Protein AF-A0A2N0QGN1-F1 (afdb_monomer)

Mean predicted aligned error: 16.41 Å

Structure (mmCIF, N/CA/C/O backbone):
data_AF-A0A2N0QGN1-F1
#
_entry.id   AF-A0A2N0QGN1-F1
#
loop_
_atom_site.group_PDB
_atom_site.id
_atom_site.type_symbol
_atom_site.label_atom_id
_atom_site.label_alt_id
_atom_site.label_comp_id
_atom_site.label_asym_id
_atom_site.label_entity_id
_atom_site.label_seq_id
_atom_site.pdbx_PDB_ins_code
_atom_site.Cartn_x
_atom_site.Cartn_y
_atom_site.Cartn_z
_atom_site.occupancy
_atom_site.B_iso_or_equiv
_atom_site.auth_seq_id
_atom_site.auth_comp_id
_atom_site.auth_asym_id
_atom_site.auth_atom_id
_atom_site.pdbx_PDB_model_num
ATOM 1 N N . LEU A 1 1 ? 32.535 2.584 45.023 1.00 58.00 1 LEU A N 1
ATOM 2 C CA . LEU A 1 1 ? 32.159 1.858 43.786 1.00 58.00 1 LEU A CA 1
ATOM 3 C C . LEU A 1 1 ? 31.141 2.594 42.897 1.00 58.00 1 LEU A C 1
ATOM 5 O O . LEU A 1 1 ? 31.082 2.268 41.726 1.00 58.00 1 LEU A O 1
ATOM 9 N N . ILE A 1 2 ? 30.410 3.610 43.384 1.00 57.34 2 ILE A N 1
ATOM 10 C CA . ILE A 1 2 ? 29.406 4.357 42.585 1.00 57.34 2 ILE A CA 1
ATOM 11 C C . ILE A 1 2 ? 30.015 5.450 41.676 1.00 57.34 2 ILE A C 1
ATOM 13 O O . ILE A 1 2 ? 29.418 5.836 40.677 1.00 57.34 2 ILE A O 1
ATOM 17 N N . VAL A 1 3 ? 31.231 5.929 41.960 1.00 56.31 3 VAL A N 1
ATOM 18 C CA . VAL A 1 3 ? 31.846 7.025 41.178 1.00 56.31 3 VAL A CA 1
ATOM 19 C C . VAL A 1 3 ? 32.400 6.547 39.823 1.00 56.31 3 VAL A C 1
ATOM 21 O O . VAL A 1 3 ? 32.428 7.310 38.866 1.00 56.31 3 VAL A O 1
ATOM 24 N N . ILE A 1 4 ? 32.770 5.266 39.699 1.00 56.84 4 ILE A N 1
ATOM 25 C CA . ILE A 1 4 ? 33.339 4.699 38.458 1.00 56.84 4 ILE A CA 1
ATOM 26 C C . ILE A 1 4 ? 32.248 4.461 37.395 1.00 56.84 4 ILE A C 1
ATOM 28 O O . ILE A 1 4 ? 32.510 4.580 36.203 1.00 56.84 4 ILE A O 1
ATOM 32 N N . THR A 1 5 ? 31.003 4.196 37.804 1.00 57.84 5 THR A N 1
ATOM 33 C CA . THR A 1 5 ? 29.879 3.946 36.886 1.00 57.84 5 THR A CA 1
ATOM 34 C C . THR A 1 5 ? 29.371 5.200 36.172 1.00 57.84 5 THR A C 1
ATOM 36 O O . THR A 1 5 ? 28.886 5.089 35.053 1.00 57.84 5 THR A O 1
ATOM 39 N N . VAL A 1 6 ? 29.515 6.396 36.759 1.00 57.56 6 VAL A N 1
ATOM 40 C CA . VAL A 1 6 ? 29.063 7.648 36.116 1.00 57.56 6 VAL A CA 1
ATOM 41 C C . VAL A 1 6 ? 30.001 8.065 34.976 1.00 57.56 6 VAL A C 1
ATOM 43 O O . VAL A 1 6 ? 29.534 8.558 33.954 1.00 57.56 6 VAL A O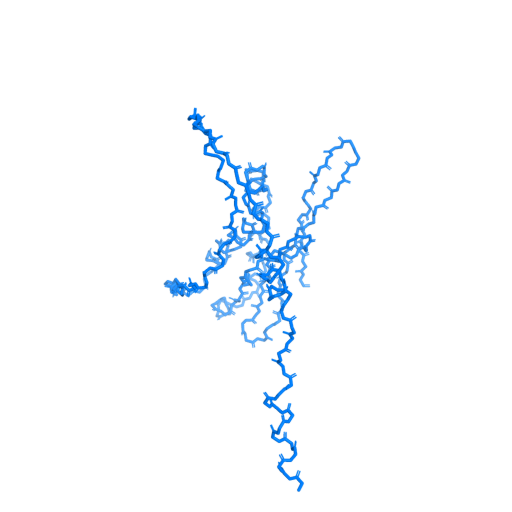 1
ATOM 46 N N . ALA A 1 7 ? 31.307 7.800 35.097 1.00 55.28 7 ALA A N 1
ATOM 47 C CA . ALA A 1 7 ? 32.297 8.185 34.086 1.00 55.28 7 ALA A CA 1
ATOM 48 C C . ALA A 1 7 ? 32.142 7.429 32.751 1.00 55.28 7 ALA A C 1
ATOM 50 O O . ALA A 1 7 ? 32.411 7.992 31.693 1.00 55.28 7 ALA A O 1
ATOM 51 N N . LEU A 1 8 ? 31.671 6.177 32.775 1.00 55.50 8 LEU A N 1
ATOM 52 C CA . LEU A 1 8 ? 31.448 5.393 31.551 1.00 55.50 8 LEU A CA 1
ATOM 53 C C . LEU A 1 8 ? 30.174 5.804 30.797 1.00 55.50 8 LEU A C 1
ATOM 55 O O . LEU A 1 8 ? 30.088 5.588 29.593 1.00 55.50 8 LEU A O 1
ATOM 59 N N . VAL A 1 9 ? 29.209 6.433 31.476 1.00 55.19 9 VAL A N 1
ATOM 60 C CA . VAL A 1 9 ? 27.960 6.903 30.851 1.00 55.19 9 VAL A CA 1
ATOM 61 C C . VAL A 1 9 ? 28.158 8.247 30.142 1.00 55.19 9 VAL A C 1
ATOM 63 O O . VAL A 1 9 ? 27.513 8.491 29.128 1.00 55.19 9 VAL A O 1
ATOM 66 N N . THR A 1 10 ? 29.082 9.097 30.603 1.00 60.28 10 THR A N 1
ATOM 67 C CA . THR A 1 10 ? 29.351 10.402 29.969 1.00 60.28 10 THR A CA 1
ATOM 68 C C . THR A 1 10 ? 30.460 10.393 28.916 1.00 60.28 10 THR A C 1
ATOM 70 O O . THR A 1 10 ? 30.442 11.257 28.047 1.00 60.28 10 THR A O 1
ATOM 73 N N . PHE A 1 11 ? 31.387 9.427 28.925 1.00 54.22 11 PHE A N 1
ATOM 74 C CA . PHE A 1 11 ? 32.466 9.338 27.919 1.00 54.22 11 PHE A CA 1
ATOM 75 C C . PHE A 1 11 ? 32.273 8.245 26.850 1.00 54.22 11 PHE A C 1
ATOM 77 O O . PHE A 1 11 ? 33.141 8.060 26.000 1.00 54.22 11 PHE A O 1
ATOM 84 N N . GLY A 1 12 ? 31.157 7.510 26.875 1.00 57.56 12 GLY A N 1
ATOM 85 C CA . GLY A 1 12 ? 30.998 6.274 26.101 1.00 57.56 12 GLY A CA 1
ATOM 86 C C . GLY A 1 12 ? 30.370 6.367 24.706 1.00 57.56 12 GLY A C 1
ATOM 87 O O . GLY A 1 12 ? 30.286 5.330 24.056 1.00 57.56 12 GLY A O 1
ATOM 88 N N . ILE A 1 13 ? 29.891 7.525 24.227 1.00 58.75 13 ILE A N 1
ATOM 89 C CA . ILE A 1 13 ? 29.182 7.595 22.929 1.00 58.75 13 ILE A CA 1
AT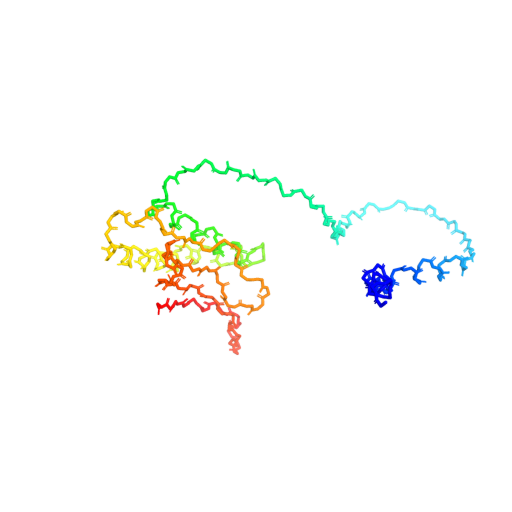OM 90 C C . ILE A 1 13 ? 29.495 8.899 22.180 1.00 58.75 13 ILE A C 1
ATOM 92 O O . ILE A 1 13 ? 28.626 9.729 21.945 1.00 58.75 13 ILE A O 1
ATOM 96 N N . ILE A 1 14 ? 30.751 9.074 21.775 1.00 56.94 14 ILE A N 1
ATOM 97 C CA . ILE A 1 14 ? 31.081 9.850 20.573 1.00 56.94 14 ILE A CA 1
ATOM 98 C C . ILE A 1 14 ? 31.830 8.888 19.655 1.00 56.94 14 ILE A C 1
ATOM 100 O O . ILE A 1 14 ? 32.979 8.529 19.901 1.00 56.94 14 ILE A O 1
ATOM 104 N N . SER A 1 15 ? 31.136 8.412 18.621 1.00 61.66 15 SER A N 1
ATOM 105 C CA . SER A 1 15 ? 31.792 7.797 17.469 1.00 61.66 15 SER A CA 1
ATOM 106 C C . SER A 1 15 ? 32.576 8.899 16.759 1.00 61.66 15 SER A C 1
ATOM 108 O O . SER A 1 15 ? 32.002 9.970 16.547 1.00 61.66 15 SER A O 1
ATOM 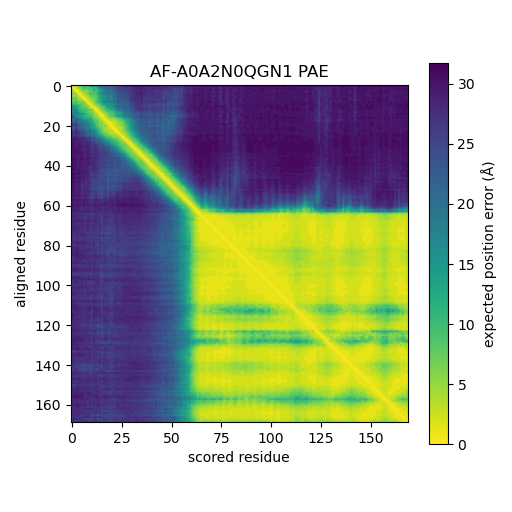110 N N . PRO A 1 16 ? 33.849 8.694 16.378 1.00 49.06 16 PRO A N 1
ATOM 111 C CA . PRO A 1 16 ? 34.544 9.666 15.550 1.00 49.06 16 PRO A CA 1
ATOM 112 C C . PRO A 1 16 ? 33.768 9.795 14.237 1.00 49.06 16 PRO A C 1
ATOM 114 O O . PRO A 1 16 ? 33.662 8.841 13.469 1.00 49.06 16 PRO A O 1
ATOM 117 N N . ASN A 1 17 ? 33.151 10.957 14.023 1.00 55.25 17 ASN A N 1
ATOM 118 C CA . ASN A 1 17 ? 32.512 11.278 12.759 1.00 55.25 17 ASN A CA 1
ATOM 119 C C . ASN A 1 17 ? 33.629 11.523 11.732 1.00 55.25 17 ASN A C 1
ATOM 121 O O . ASN A 1 17 ? 34.552 12.300 11.991 1.00 55.25 17 ASN A O 1
ATOM 125 N N . HIS A 1 18 ? 33.577 10.830 10.595 1.00 57.88 18 HIS A N 1
ATOM 126 C CA . HIS A 1 18 ? 34.609 10.888 9.551 1.00 57.88 18 HIS A CA 1
ATOM 127 C C . HIS A 1 18 ? 34.760 12.283 8.920 1.00 57.88 18 HIS A C 1
ATOM 129 O O . HIS A 1 18 ? 35.780 12.562 8.297 1.00 57.88 18 HIS A O 1
ATOM 135 N N . GLU A 1 19 ? 33.800 13.176 9.153 1.00 57.59 19 GLU A N 1
ATOM 136 C CA . GLU A 1 19 ? 33.786 14.547 8.640 1.00 57.59 19 GLU A CA 1
ATOM 137 C C . GLU A 1 19 ? 34.889 15.434 9.243 1.00 57.59 19 GLU A C 1
ATOM 139 O O . GLU A 1 19 ? 35.364 16.348 8.582 1.00 57.59 19 GLU A O 1
ATOM 144 N N . ILE A 1 20 ? 35.373 15.162 10.464 1.00 57.50 20 ILE A N 1
ATOM 145 C CA . ILE A 1 20 ? 36.403 16.012 11.100 1.00 57.50 20 ILE A CA 1
ATOM 146 C C . ILE A 1 20 ? 37.771 15.862 10.411 1.00 57.50 20 ILE A C 1
ATOM 148 O O . ILE A 1 20 ? 38.543 16.818 10.351 1.00 57.50 20 ILE A O 1
ATOM 152 N N . TRP A 1 21 ? 38.068 14.681 9.864 1.00 56.81 21 TRP A N 1
ATOM 153 C CA . TRP A 1 21 ? 39.331 14.426 9.165 1.00 56.81 21 TRP A CA 1
ATOM 154 C C . TRP A 1 21 ? 39.348 15.025 7.754 1.00 56.81 21 TRP A C 1
ATOM 156 O O . TRP A 1 21 ? 40.386 15.513 7.320 1.00 56.81 21 TRP A O 1
ATOM 166 N N . GLU A 1 22 ? 38.199 15.078 7.076 1.00 57.12 22 GLU A N 1
ATOM 167 C CA . GLU A 1 22 ? 38.074 15.666 5.733 1.00 57.12 22 GLU A CA 1
ATOM 168 C C . GLU A 1 22 ? 38.307 17.187 5.738 1.00 57.12 22 GLU A C 1
ATOM 170 O O . GLU A 1 22 ? 38.869 17.747 4.798 1.00 57.12 22 GLU A O 1
ATOM 175 N N . ILE A 1 23 ? 37.944 17.861 6.834 1.00 56.94 23 ILE A N 1
ATOM 176 C CA . ILE A 1 23 ? 38.122 19.313 6.981 1.00 56.94 23 ILE A CA 1
ATOM 177 C C . ILE A 1 23 ? 39.596 19.670 7.254 1.00 56.94 23 ILE A C 1
ATOM 179 O O . ILE A 1 23 ? 40.025 20.777 6.938 1.00 56.94 23 ILE A O 1
ATOM 183 N N . LEU A 1 24 ? 40.389 18.742 7.805 1.00 54.53 24 LEU A N 1
ATOM 184 C CA . LEU A 1 24 ? 41.800 18.983 8.128 1.00 54.53 24 LEU A CA 1
ATOM 185 C C . LEU A 1 24 ? 42.750 18.714 6.945 1.00 54.53 24 LEU A C 1
ATOM 187 O O . LEU A 1 24 ? 43.824 19.308 6.892 1.00 54.53 24 LEU A O 1
ATOM 191 N N . ASP A 1 25 ? 42.346 17.878 5.981 1.00 51.91 25 ASP A N 1
ATOM 192 C CA . ASP A 1 25 ? 43.132 17.579 4.769 1.00 51.91 25 ASP A CA 1
ATOM 193 C C . ASP A 1 25 ? 43.031 18.670 3.686 1.00 51.91 25 ASP A C 1
ATOM 195 O O . ASP A 1 25 ? 43.846 18.707 2.764 1.00 51.91 25 ASP A O 1
ATOM 199 N N . ASN A 1 26 ? 42.065 19.591 3.787 1.00 48.88 26 ASN A N 1
ATOM 200 C CA . ASN A 1 26 ? 41.791 20.564 2.725 1.00 48.88 26 ASN A CA 1
ATOM 201 C C . ASN A 1 26 ? 42.475 21.933 2.912 1.00 48.88 26 ASN A C 1
ATOM 203 O O . ASN A 1 26 ? 42.298 22.823 2.082 1.00 48.88 26 ASN A O 1
ATOM 207 N N . ASP A 1 27 ? 43.284 22.110 3.965 1.00 47.22 27 ASP A N 1
ATOM 208 C CA . ASP A 1 27 ? 43.975 23.382 4.250 1.00 47.22 27 ASP A CA 1
ATOM 209 C C . ASP A 1 27 ? 45.440 23.415 3.764 1.00 47.22 27 ASP A C 1
ATOM 211 O O . ASP A 1 27 ? 46.260 24.212 4.218 1.00 47.22 27 ASP A O 1
ATOM 215 N N . GLN A 1 28 ? 45.787 22.557 2.795 1.00 50.53 28 GLN A N 1
ATOM 216 C CA . GLN A 1 28 ? 47.013 22.686 2.005 1.00 50.53 28 GLN A CA 1
ATOM 217 C C . GLN A 1 28 ? 46.795 22.335 0.529 1.00 50.53 28 GLN A C 1
ATOM 219 O O . GLN A 1 28 ? 47.157 21.262 0.063 1.00 50.53 28 GLN A O 1
ATOM 224 N N . SER A 1 29 ? 46.305 23.291 -0.259 1.00 38.50 29 SER A N 1
ATOM 225 C CA . SER A 1 29 ? 46.857 23.502 -1.605 1.00 38.50 29 SER A CA 1
ATOM 226 C C . SER A 1 29 ? 46.540 24.903 -2.128 1.00 38.50 29 SER A C 1
ATOM 228 O O . SER A 1 29 ? 45.468 25.236 -2.620 1.00 38.50 29 SER A O 1
ATOM 230 N N . SER A 1 30 ? 47.553 25.749 -2.022 1.00 38.38 30 SER A N 1
ATOM 231 C CA . SER A 1 30 ? 47.743 26.956 -2.814 1.00 38.38 30 SER A CA 1
ATOM 232 C C . SER A 1 30 ? 47.693 26.673 -4.321 1.00 38.38 30 SER A C 1
ATOM 234 O O . SER A 1 30 ? 48.403 25.776 -4.777 1.00 38.38 30 SER A O 1
ATOM 236 N N . SER A 1 31 ? 46.989 27.517 -5.086 1.00 35.19 31 SER A N 1
ATOM 237 C CA . SER A 1 31 ? 47.547 28.305 -6.209 1.00 35.19 31 SER A CA 1
ATOM 238 C C . SER A 1 31 ? 46.579 28.525 -7.381 1.00 35.19 31 SER A C 1
ATOM 240 O O . SER A 1 31 ? 46.257 27.606 -8.119 1.00 35.19 31 SER A O 1
ATOM 242 N N . SER A 1 32 ? 46.348 29.815 -7.645 1.00 32.25 32 SER A N 1
ATOM 243 C CA . SER A 1 32 ? 46.514 30.470 -8.953 1.00 32.25 32 SER A CA 1
ATOM 244 C C . SER A 1 32 ? 45.446 30.345 -10.059 1.00 32.25 32 SER A C 1
ATOM 246 O O . SER A 1 32 ? 45.087 29.267 -10.514 1.00 32.25 32 SER A O 1
ATOM 248 N N . ASN A 1 33 ? 45.152 31.536 -10.602 1.00 32.72 33 ASN A N 1
ATOM 249 C CA . ASN A 1 33 ? 44.754 31.884 -11.973 1.00 32.72 33 ASN A CA 1
ATOM 250 C C . ASN A 1 33 ? 43.275 31.852 -12.412 1.00 32.72 33 ASN A C 1
ATOM 252 O O . ASN A 1 33 ? 42.717 30.821 -12.757 1.00 32.72 33 ASN A O 1
ATOM 256 N N . ASN A 1 34 ? 42.741 33.077 -12.537 1.00 34.69 34 ASN A N 1
ATOM 257 C CA . ASN A 1 34 ? 42.260 33.730 -13.769 1.00 34.69 34 ASN A CA 1
ATOM 258 C C . ASN A 1 34 ? 41.375 32.946 -14.753 1.00 34.69 34 ASN A C 1
ATOM 260 O O . ASN A 1 34 ? 41.839 32.028 -15.425 1.00 34.69 34 ASN A O 1
ATOM 264 N N . GLY A 1 35 ? 40.186 33.501 -15.013 1.00 30.78 35 GLY A N 1
ATOM 265 C CA . GLY A 1 35 ? 39.467 33.306 -16.272 1.00 30.78 35 GLY A CA 1
ATOM 266 C C . GLY A 1 35 ? 37.986 33.658 -16.186 1.00 30.78 35 GLY A C 1
ATOM 267 O O . GLY A 1 35 ? 37.191 32.845 -15.726 1.00 30.78 35 GLY A O 1
ATOM 268 N N . ASP A 1 36 ? 37.621 34.849 -16.669 1.00 36.16 36 ASP A N 1
ATOM 269 C CA . ASP A 1 36 ? 36.275 35.141 -17.179 1.00 36.16 36 ASP A CA 1
ATOM 270 C C . ASP A 1 36 ? 35.837 34.044 -18.155 1.00 36.16 36 ASP A C 1
ATOM 272 O O . ASP A 1 36 ? 36.669 33.613 -18.938 1.00 36.16 36 ASP A O 1
ATOM 276 N N . TYR A 1 37 ? 34.566 33.627 -18.126 1.00 33.34 37 TYR A N 1
ATOM 277 C CA . TYR A 1 37 ? 33.652 33.518 -19.278 1.00 33.34 37 TYR A CA 1
ATOM 278 C C . TYR A 1 37 ? 32.277 33.045 -18.778 1.00 33.34 37 TYR A C 1
ATOM 280 O O . TYR A 1 37 ? 32.138 32.014 -18.124 1.00 33.34 37 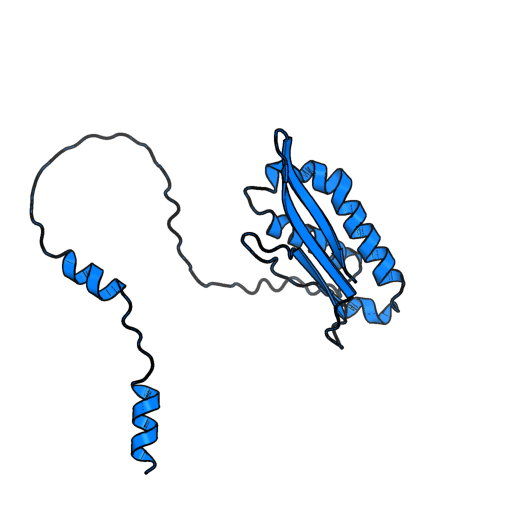TYR A O 1
ATOM 288 N N . GLN A 1 38 ? 31.241 33.822 -19.099 1.00 42.38 38 GLN A N 1
ATOM 289 C CA . GLN A 1 38 ? 29.847 33.480 -18.836 1.00 42.38 38 GLN A CA 1
ATOM 290 C C . GLN A 1 38 ? 29.386 32.329 -19.737 1.00 42.38 38 GLN A C 1
ATOM 292 O O . GLN A 1 38 ? 29.480 32.424 -20.960 1.00 42.38 38 GLN A O 1
ATOM 297 N N . THR A 1 39 ? 28.767 31.296 -19.165 1.00 34.28 39 THR A N 1
ATOM 298 C CA . THR A 1 39 ? 27.709 30.539 -19.850 1.00 34.28 39 THR A CA 1
ATOM 299 C C . THR A 1 39 ? 26.736 29.982 -18.812 1.00 34.28 39 THR A C 1
ATOM 301 O O . THR A 1 39 ? 27.108 29.243 -17.905 1.00 34.28 39 THR A O 1
ATOM 304 N N . LEU A 1 40 ? 25.475 30.398 -18.925 1.00 42.81 40 LEU A N 1
ATOM 305 C CA . LEU A 1 40 ? 24.357 29.968 -18.095 1.00 42.81 40 LEU A CA 1
ATOM 306 C C . LEU A 1 40 ? 23.998 28.509 -18.409 1.00 42.81 40 LEU A C 1
ATOM 308 O O . LEU A 1 40 ? 23.291 28.234 -19.374 1.00 42.81 40 LEU A O 1
ATOM 312 N N . THR A 1 41 ? 24.423 27.585 -17.553 1.00 33.69 41 THR A N 1
ATOM 313 C CA . THR A 1 41 ? 23.828 26.247 -17.432 1.00 33.69 41 THR A CA 1
ATOM 314 C C . THR A 1 41 ? 23.525 25.994 -15.964 1.00 33.69 41 THR A C 1
ATOM 316 O O . THR A 1 41 ? 24.386 25.556 -15.203 1.00 33.69 41 THR A O 1
ATOM 319 N N . LYS A 1 42 ? 22.295 26.306 -15.540 1.00 33.25 42 LYS A N 1
ATOM 320 C CA . LYS A 1 42 ? 21.807 25.968 -14.201 1.00 33.25 42 LYS A CA 1
ATOM 321 C C . LYS A 1 42 ? 21.413 24.488 -14.185 1.00 33.25 42 LYS A C 1
ATOM 323 O O . LYS A 1 42 ? 20.241 24.148 -14.300 1.00 33.25 42 LYS A O 1
ATOM 328 N N . ASN A 1 43 ? 22.418 23.623 -14.072 1.00 35.94 43 ASN A N 1
ATOM 329 C CA . ASN A 1 43 ? 22.244 22.290 -13.511 1.00 35.94 43 ASN A CA 1
ATOM 330 C C . ASN A 1 43 ? 21.926 22.490 -12.026 1.00 35.94 43 ASN A C 1
ATOM 332 O O . ASN A 1 43 ? 22.782 22.940 -11.268 1.00 35.94 43 ASN A O 1
ATOM 336 N N . VAL A 1 44 ? 20.677 22.255 -11.623 1.00 37.47 44 VAL A N 1
ATOM 337 C CA . VAL A 1 44 ? 20.345 22.177 -10.198 1.00 37.47 44 VAL A CA 1
ATOM 338 C C . VAL A 1 44 ? 20.661 20.758 -9.760 1.00 37.47 44 VAL A C 1
ATOM 340 O O . VAL A 1 44 ? 19.874 19.837 -9.966 1.00 37.47 44 VAL A O 1
ATOM 343 N N . ASP A 1 45 ? 21.868 20.625 -9.222 1.00 30.77 45 ASP A N 1
ATOM 344 C CA . ASP A 1 45 ? 22.316 19.492 -8.432 1.00 30.77 45 ASP A CA 1
ATOM 345 C C . ASP A 1 45 ? 21.375 19.304 -7.238 1.00 30.77 45 ASP A C 1
ATOM 347 O O . ASP A 1 45 ? 21.089 20.238 -6.481 1.00 30.77 45 ASP A O 1
ATOM 351 N N . TYR A 1 46 ? 20.889 18.077 -7.090 1.00 37.53 46 TYR A N 1
ATOM 352 C CA . TYR A 1 46 ? 20.180 17.607 -5.911 1.00 37.53 46 TYR A CA 1
ATOM 353 C C . TYR A 1 46 ? 21.184 17.564 -4.755 1.00 37.53 46 TYR A C 1
ATOM 355 O O . TYR A 1 46 ? 21.934 16.599 -4.612 1.00 37.53 46 TYR A O 1
ATOM 363 N N . LYS A 1 47 ? 21.208 18.613 -3.930 1.00 33.50 47 LYS A N 1
ATOM 364 C CA . LYS A 1 47 ? 21.849 18.563 -2.618 1.00 33.50 47 LYS A CA 1
ATOM 365 C C . LYS A 1 47 ? 20.770 18.433 -1.556 1.00 33.50 47 LYS A C 1
ATOM 367 O O . LYS A 1 47 ? 20.071 19.386 -1.223 1.00 33.50 47 LYS A O 1
ATOM 372 N N . ASP A 1 48 ? 20.650 17.192 -1.110 1.00 41.91 48 ASP A N 1
ATOM 373 C CA . ASP A 1 48 ? 20.036 16.745 0.128 1.00 41.91 48 ASP A CA 1
ATOM 374 C C . ASP A 1 48 ? 20.297 17.758 1.254 1.00 41.91 48 ASP A C 1
ATOM 376 O O . ASP A 1 48 ? 21.439 18.071 1.595 1.00 41.91 48 ASP A O 1
ATOM 380 N N . SER A 1 49 ? 19.222 18.352 1.752 1.00 35.69 49 SER A N 1
ATOM 381 C CA . SER A 1 49 ? 19.204 19.160 2.964 1.00 35.69 49 SER A CA 1
ATOM 382 C C . SER A 1 49 ? 18.020 18.650 3.763 1.00 35.69 49 SER A C 1
ATOM 384 O O . SER A 1 49 ? 16.883 19.080 3.577 1.00 35.69 49 SER A O 1
ATOM 386 N N . LEU A 1 50 ? 18.321 17.653 4.594 1.00 46.47 50 LEU A N 1
ATOM 387 C CA . LEU A 1 50 ? 17.534 17.274 5.753 1.00 46.47 50 LEU A CA 1
ATOM 388 C C . LEU A 1 50 ? 17.422 18.512 6.650 1.00 46.47 50 LEU A C 1
ATOM 390 O O . LEU A 1 50 ? 18.326 18.826 7.424 1.00 46.47 50 LEU A O 1
ATOM 394 N N . THR A 1 51 ? 16.311 19.221 6.526 1.00 34.41 51 THR A N 1
ATOM 395 C CA . THR A 1 51 ? 15.816 20.090 7.586 1.00 34.41 51 THR A CA 1
ATOM 396 C C . THR A 1 51 ? 14.609 19.374 8.167 1.00 34.41 51 THR A C 1
ATOM 398 O O . THR A 1 51 ? 13.559 19.282 7.532 1.00 34.41 51 THR A O 1
ATOM 401 N N . GLU A 1 52 ? 14.804 18.788 9.348 1.00 49.19 52 GLU A N 1
ATOM 402 C CA . GLU A 1 52 ? 13.723 18.381 10.237 1.00 49.19 52 GLU A CA 1
ATOM 403 C C . GLU A 1 52 ? 12.895 19.619 10.586 1.00 49.19 52 GLU A C 1
ATOM 405 O O . GLU A 1 52 ? 13.215 20.374 11.499 1.00 49.19 52 GLU A O 1
ATOM 410 N N . GLU A 1 53 ? 11.814 19.813 9.848 1.00 40.78 53 GLU A N 1
ATOM 411 C CA . GLU A 1 53 ? 10.640 20.525 10.328 1.00 40.78 53 GLU A CA 1
ATOM 412 C C . GLU A 1 53 ? 9.437 19.685 9.904 1.00 40.78 53 GLU A C 1
ATOM 414 O O . GLU A 1 53 ? 8.798 19.909 8.878 1.00 40.78 53 GLU A O 1
ATOM 419 N N . LEU A 1 54 ? 9.199 18.607 10.660 1.00 41.72 54 LEU A N 1
ATOM 420 C CA . LEU A 1 54 ? 7.929 17.895 10.606 1.00 41.72 54 LEU A CA 1
ATOM 421 C C . LEU A 1 54 ? 6.887 18.812 11.246 1.00 41.72 54 LEU A C 1
ATOM 423 O O . LEU A 1 54 ? 6.608 18.728 12.440 1.00 41.72 54 LEU A O 1
ATOM 427 N N . GLU A 1 55 ? 6.337 19.709 10.432 1.00 38.19 55 GLU A N 1
ATOM 428 C CA . GLU A 1 55 ? 5.010 20.251 10.668 1.00 38.19 55 GLU A CA 1
ATOM 429 C C . GLU A 1 55 ? 4.068 19.056 10.854 1.00 38.19 55 GLU A C 1
ATOM 431 O O . GLU A 1 55 ? 3.793 18.297 9.919 1.00 38.19 55 GLU A O 1
ATOM 436 N N . GLU A 1 56 ? 3.585 18.863 12.082 1.00 44.56 56 GLU A N 1
ATOM 437 C CA . GLU A 1 56 ? 2.373 18.094 12.326 1.00 44.56 56 GLU A CA 1
ATOM 438 C C . GLU A 1 56 ? 1.238 18.791 11.572 1.00 44.56 56 GLU A C 1
ATOM 440 O O . GLU A 1 56 ? 0.527 19.648 12.105 1.00 44.56 56 GLU A O 1
ATOM 445 N N . HIS A 1 57 ? 1.061 18.421 10.303 1.00 38.97 57 HIS A N 1
ATOM 446 C CA . HIS A 1 57 ? -0.177 18.661 9.593 1.00 38.97 57 HIS A CA 1
ATOM 447 C C . HIS A 1 57 ? -1.229 17.781 10.266 1.00 38.97 57 HIS A C 1
ATOM 449 O O . HIS A 1 57 ? -1.473 16.633 9.890 1.00 38.97 57 HIS A O 1
ATOM 455 N N . SER A 1 58 ? -1.793 18.330 11.338 1.00 44.38 58 SER A N 1
ATOM 456 C CA . SER A 1 58 ? -3.007 17.882 11.993 1.00 44.38 58 SER A CA 1
ATOM 457 C C . SER A 1 58 ? -4.129 18.004 10.968 1.00 44.38 58 SER A C 1
ATOM 459 O O . SER A 1 58 ? -4.870 18.982 10.898 1.00 44.38 58 SER A O 1
ATOM 461 N N . THR A 1 59 ? -4.192 16.993 10.106 1.00 43.56 59 THR A N 1
ATOM 462 C CA . THR A 1 59 ? -5.339 16.713 9.262 1.00 43.56 59 THR A CA 1
ATOM 463 C C . THR A 1 59 ? -6.538 16.615 10.189 1.00 43.56 59 THR A C 1
ATOM 465 O O . THR A 1 59 ? -6.528 15.891 11.184 1.00 43.56 59 THR A O 1
ATOM 468 N N . PHE A 1 60 ? -7.533 17.449 9.902 1.00 40.72 60 PHE A N 1
ATOM 469 C CA . PHE A 1 60 ? -8.860 17.417 10.493 1.00 40.72 60 PHE A CA 1
ATOM 470 C C . PHE A 1 60 ? -9.270 15.952 10.704 1.00 40.72 60 PHE A C 1
ATOM 472 O O . PHE A 1 60 ? -9.369 15.204 9.733 1.00 40.72 60 PHE A O 1
ATOM 479 N N . LEU A 1 61 ? -9.391 15.534 11.970 1.00 47.94 61 LEU A N 1
ATOM 480 C CA . LEU A 1 61 ? -9.721 14.164 12.361 1.00 47.94 61 LEU A CA 1
ATOM 481 C C . LEU A 1 61 ? -11.169 13.878 11.943 1.00 47.94 61 LEU A C 1
ATOM 483 O O . LEU A 1 61 ? -12.086 13.933 12.759 1.00 47.94 61 LEU A O 1
ATOM 487 N N . GLU A 1 62 ? -11.389 13.619 10.656 1.00 56.38 62 GLU A N 1
ATOM 488 C CA . GLU A 1 62 ? -12.550 12.852 10.236 1.00 56.38 62 GLU A CA 1
ATOM 489 C C . GLU A 1 62 ? -12.448 11.494 10.929 1.00 56.38 62 GLU A C 1
ATOM 491 O O . GLU A 1 62 ? -11.440 10.793 10.810 1.00 56.38 62 GLU A O 1
ATOM 496 N N . GLU A 1 63 ? -13.489 11.146 11.687 1.00 63.97 63 GLU A N 1
ATOM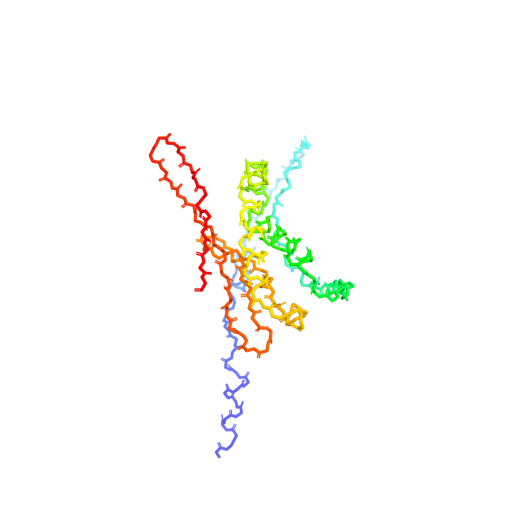 497 C CA . GLU A 1 63 ? -13.718 9.781 12.159 1.00 63.97 63 GLU A CA 1
ATOM 498 C C . GLU A 1 63 ? -13.437 8.824 10.989 1.00 63.97 63 GLU A C 1
ATOM 500 O O . GLU A 1 63 ? -14.010 9.021 9.907 1.00 63.97 63 GLU A O 1
ATOM 505 N N . PRO A 1 64 ? -12.532 7.839 11.139 1.00 69.31 64 PRO A N 1
ATOM 506 C CA . PRO A 1 64 ? -12.109 7.053 10.000 1.00 69.31 64 PRO A CA 1
ATOM 507 C C . PRO A 1 64 ? -13.310 6.279 9.463 1.00 69.31 64 PRO A C 1
ATOM 509 O O . PRO A 1 64 ? -13.906 5.429 10.123 1.00 69.31 64 PRO A O 1
ATOM 512 N N . SER A 1 65 ? -13.690 6.642 8.244 1.00 88.62 65 SER A N 1
ATOM 513 C CA . SER A 1 65 ? -14.757 6.026 7.482 1.00 88.62 65 SER A CA 1
ATOM 514 C C . SER A 1 65 ? -14.140 5.071 6.471 1.00 88.62 65 SER A C 1
ATOM 516 O O . SER A 1 65 ? -12.951 5.146 6.156 1.00 88.62 65 SER A O 1
ATOM 518 N N . ILE A 1 66 ? -14.954 4.190 5.892 1.00 91.94 66 ILE A N 1
ATOM 519 C CA . ILE A 1 66 ? -14.480 3.342 4.792 1.00 91.94 66 ILE A CA 1
ATOM 520 C C . ILE A 1 66 ? -13.893 4.218 3.675 1.00 91.94 66 ILE A C 1
ATOM 522 O O . ILE A 1 66 ? -12.807 3.928 3.191 1.00 91.94 66 ILE A O 1
ATOM 526 N N . ASN A 1 67 ? -14.540 5.336 3.332 1.00 93.38 67 ASN A N 1
ATOM 527 C CA . ASN A 1 67 ? -14.059 6.236 2.283 1.00 93.38 67 ASN A CA 1
ATOM 528 C C . ASN A 1 67 ? -12.702 6.869 2.611 1.00 93.38 67 ASN A C 1
ATOM 530 O O . ASN A 1 67 ? -11.855 6.945 1.722 1.00 93.38 67 ASN A O 1
ATOM 534 N N . SER A 1 68 ? -12.466 7.286 3.861 1.00 93.31 68 SER A N 1
ATOM 535 C CA . SER A 1 68 ? -11.160 7.837 4.236 1.00 93.31 68 SER A CA 1
ATOM 536 C C . SER A 1 68 ? -10.071 6.763 4.194 1.00 93.31 68 SER A C 1
ATOM 538 O O . SER A 1 68 ? -8.989 7.023 3.680 1.00 93.31 68 SER A O 1
ATOM 540 N N . ILE A 1 69 ? -10.376 5.522 4.594 1.00 95.12 69 ILE A N 1
ATOM 541 C CA . ILE A 1 69 ? -9.453 4.383 4.458 1.00 95.12 69 ILE A CA 1
ATOM 542 C C . ILE A 1 69 ? -9.109 4.117 2.984 1.00 95.12 69 ILE A C 1
ATOM 544 O O . ILE A 1 69 ? -7.942 3.889 2.665 1.00 95.12 69 ILE A O 1
ATOM 548 N N . LEU A 1 70 ? -10.096 4.152 2.080 1.00 96.88 70 LEU A N 1
ATOM 549 C CA . LEU A 1 70 ? -9.863 3.964 0.642 1.00 96.88 70 LEU A CA 1
ATOM 550 C C . LEU A 1 70 ? -8.988 5.083 0.061 1.00 96.88 70 LEU 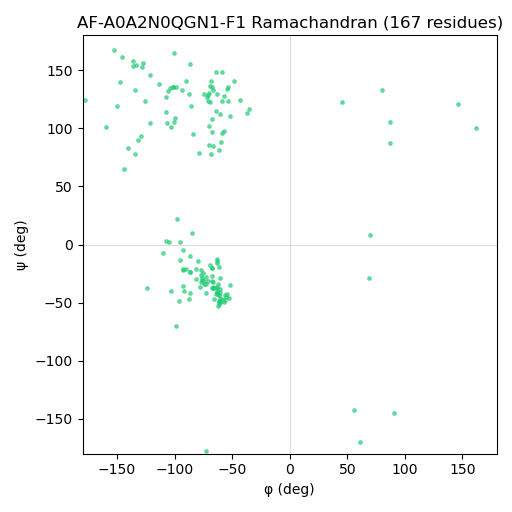A C 1
ATOM 552 O O . LEU A 1 70 ? -8.046 4.804 -0.684 1.00 96.88 70 LEU A O 1
ATOM 556 N N . LEU A 1 71 ? -9.251 6.334 0.448 1.00 96.69 71 LEU A N 1
ATOM 557 C CA . LEU A 1 71 ? -8.435 7.476 0.042 1.00 96.69 71 LEU A CA 1
ATOM 558 C C . LEU A 1 71 ? -6.988 7.315 0.525 1.00 96.69 71 LEU A C 1
ATOM 560 O O . LEU A 1 71 ? -6.062 7.390 -0.282 1.00 96.69 71 LEU A O 1
ATOM 564 N N . THR A 1 72 ? -6.783 6.990 1.804 1.00 96.50 72 THR A N 1
ATOM 565 C CA . THR A 1 72 ? -5.439 6.771 2.344 1.00 96.50 72 THR A CA 1
ATOM 566 C C . THR A 1 72 ? -4.752 5.574 1.679 1.00 96.50 72 THR A C 1
ATOM 568 O O . THR A 1 72 ? -3.564 5.644 1.383 1.00 96.50 72 THR A O 1
ATOM 571 N N . ALA A 1 73 ? -5.465 4.493 1.348 1.00 97.44 73 ALA A N 1
ATOM 572 C CA . ALA A 1 73 ? -4.899 3.364 0.602 1.00 97.44 73 ALA A CA 1
ATOM 573 C C . ALA A 1 73 ? -4.377 3.779 -0.789 1.00 97.44 73 ALA A C 1
ATOM 575 O O . ALA A 1 73 ? -3.286 3.353 -1.199 1.00 97.44 73 ALA A O 1
ATOM 576 N N . LYS A 1 74 ? -5.112 4.648 -1.498 1.00 98.00 74 LYS A N 1
ATOM 577 C CA . LYS A 1 74 ? -4.657 5.257 -2.759 1.00 98.00 74 LYS A CA 1
ATOM 578 C C . LYS A 1 74 ? -3.393 6.090 -2.534 1.00 98.00 74 LYS A C 1
ATOM 580 O O . LYS A 1 74 ? -2.406 5.907 -3.248 1.00 98.00 74 LYS A O 1
ATOM 585 N N . GLU A 1 75 ? -3.391 6.955 -1.525 1.00 97.56 75 GLU A N 1
ATOM 586 C CA . GLU A 1 75 ? -2.251 7.818 -1.190 1.00 97.56 75 GLU A CA 1
ATOM 587 C C . GLU A 1 75 ? -0.996 7.017 -0.826 1.00 97.56 75 GLU A C 1
ATOM 589 O O . GLU A 1 75 ? 0.074 7.275 -1.379 1.00 97.56 75 GLU A O 1
ATOM 594 N N . GLN A 1 76 ? -1.111 5.996 0.032 1.00 97.62 76 GLN A N 1
ATOM 595 C CA . GLN A 1 76 ? 0.018 5.134 0.401 1.00 97.62 76 GLN A CA 1
ATOM 596 C C . GLN A 1 76 ? 0.570 4.374 -0.817 1.00 97.62 76 GLN A C 1
ATOM 598 O O . GLN A 1 76 ? 1.781 4.164 -0.922 1.00 97.62 76 GLN A O 1
ATOM 603 N N . SER A 1 77 ? -0.290 3.999 -1.770 1.00 97.06 77 SER A N 1
ATOM 604 C CA . SER A 1 77 ? 0.135 3.370 -3.027 1.00 97.06 77 SER A CA 1
ATOM 605 C C . SER A 1 77 ? 0.952 4.332 -3.893 1.00 97.06 77 SER A C 1
ATOM 607 O O . SER A 1 77 ? 2.049 3.991 -4.329 1.00 97.06 77 SER A O 1
ATOM 609 N N . TYR A 1 78 ? 0.493 5.569 -4.075 1.00 97.12 78 TYR A N 1
ATOM 610 C CA . TYR A 1 78 ? 1.259 6.573 -4.816 1.00 97.12 78 TYR A CA 1
ATOM 611 C C . TYR A 1 78 ? 2.549 6.986 -4.108 1.00 97.12 78 TYR A C 1
ATOM 613 O O . TYR A 1 78 ? 3.588 7.145 -4.752 1.00 97.12 78 TYR A O 1
ATOM 621 N N . MET A 1 79 ? 2.526 7.077 -2.778 1.00 96.31 79 MET A N 1
ATOM 622 C CA . MET A 1 79 ? 3.724 7.323 -1.980 1.00 96.31 79 MET A CA 1
ATOM 623 C C . MET A 1 79 ? 4.759 6.206 -2.178 1.00 96.31 79 MET A C 1
ATOM 625 O O . MET A 1 79 ? 5.948 6.488 -2.313 1.00 96.31 79 MET A O 1
ATOM 629 N N . LYS A 1 80 ? 4.316 4.945 -2.287 1.00 95.75 80 LYS A N 1
ATOM 630 C CA . LYS A 1 80 ? 5.185 3.800 -2.595 1.00 95.75 80 LYS A CA 1
ATOM 631 C C . LYS A 1 80 ? 5.831 3.911 -3.974 1.00 95.75 80 LYS A C 1
ATOM 633 O O . LYS A 1 80 ? 6.995 3.549 -4.138 1.00 95.75 80 LYS A O 1
ATOM 638 N N . PHE A 1 81 ? 5.073 4.357 -4.970 1.00 93.94 81 PHE A N 1
ATOM 639 C CA . PHE A 1 81 ? 5.554 4.490 -6.346 1.00 93.94 81 PHE A CA 1
ATOM 640 C C . PHE A 1 81 ? 6.520 5.674 -6.498 1.00 93.94 81 PHE A C 1
ATOM 642 O O . PHE A 1 81 ? 7.470 5.621 -7.287 1.00 93.94 81 PHE A O 1
ATOM 649 N N . GLY A 1 82 ? 6.293 6.744 -5.736 1.00 93.56 82 GLY A N 1
ATOM 650 C CA . GLY A 1 82 ? 7.100 7.956 -5.774 1.00 93.56 82 GLY A CA 1
ATOM 651 C C . GLY A 1 82 ? 7.087 8.639 -7.145 1.00 93.56 82 GLY A C 1
ATOM 652 O O . GLY A 1 82 ? 6.335 8.280 -8.055 1.00 93.56 82 GLY A O 1
ATOM 653 N N . SER A 1 83 ? 7.955 9.633 -7.323 1.00 94.56 83 SER A N 1
ATOM 654 C CA . SER A 1 83 ? 7.983 10.474 -8.530 1.00 94.56 83 SER A CA 1
ATOM 655 C C . SER A 1 83 ? 8.420 9.744 -9.804 1.00 94.56 83 SER A C 1
ATOM 657 O O . SER A 1 83 ? 8.128 10.209 -10.901 1.00 94.56 83 SER A O 1
ATOM 659 N N . LYS A 1 84 ? 9.114 8.605 -9.680 1.00 91.81 84 LYS A N 1
ATOM 660 C CA . LYS A 1 84 ? 9.634 7.851 -10.830 1.00 91.81 84 LYS A CA 1
ATOM 661 C C . LYS A 1 84 ? 8.624 6.864 -11.403 1.00 91.81 84 LYS A C 1
ATOM 663 O O . LYS A 1 84 ? 8.541 6.737 -12.619 1.00 91.81 84 LYS A O 1
ATOM 668 N N . ILE A 1 85 ? 7.895 6.145 -10.549 1.00 91.75 85 ILE A N 1
ATOM 669 C CA . ILE A 1 85 ? 7.017 5.056 -10.998 1.00 91.75 85 ILE A CA 1
ATOM 670 C C . ILE A 1 85 ? 5.590 5.556 -11.238 1.00 91.75 85 ILE A C 1
ATOM 672 O O . ILE A 1 85 ? 4.961 5.134 -12.208 1.00 91.75 85 ILE A O 1
ATOM 676 N N . SER A 1 86 ? 5.105 6.506 -10.427 1.00 94.94 86 SER A N 1
ATOM 677 C CA . SER A 1 86 ? 3.731 7.028 -10.534 1.00 94.94 86 SER A CA 1
ATOM 678 C C . SER A 1 86 ? 3.360 7.522 -11.939 1.00 94.94 86 SER A C 1
ATOM 680 O O . SER A 1 86 ? 2.303 7.124 -12.421 1.00 94.94 86 SER A O 1
ATOM 682 N N . PRO A 1 87 ? 4.200 8.307 -12.650 1.00 96.25 87 PRO A N 1
ATOM 683 C CA . PRO A 1 87 ? 3.848 8.794 -13.987 1.00 96.25 87 PRO A CA 1
ATOM 684 C C . PRO A 1 87 ? 3.761 7.691 -15.049 1.00 96.25 87 PRO A C 1
ATOM 686 O O . PRO A 1 87 ? 3.171 7.907 -16.100 1.00 96.25 87 PRO A O 1
ATOM 689 N N . VAL A 1 88 ? 4.379 6.532 -14.803 1.00 94.31 88 VAL A N 1
ATOM 690 C CA . VAL A 1 88 ? 4.474 5.438 -15.778 1.00 94.31 88 VAL A CA 1
ATOM 691 C C . VAL A 1 88 ? 3.315 4.459 -15.628 1.00 94.31 88 VAL A C 1
ATOM 693 O O . VAL A 1 88 ? 2.790 3.985 -16.630 1.00 94.31 88 VAL A O 1
ATOM 696 N N . ILE A 1 89 ? 2.922 4.145 -14.390 1.00 94.56 89 ILE A N 1
ATOM 697 C CA . ILE A 1 89 ? 1.901 3.119 -14.120 1.00 94.56 89 ILE A CA 1
ATOM 698 C C . ILE A 1 89 ? 0.583 3.684 -13.592 1.00 94.56 89 ILE A C 1
ATOM 700 O O . ILE A 1 89 ? -0.353 2.912 -13.434 1.00 94.56 89 ILE A O 1
ATOM 704 N N . GLY A 1 90 ? 0.500 4.984 -13.286 1.00 96.50 90 GLY A N 1
ATOM 705 C CA . GLY A 1 90 ? -0.631 5.584 -12.570 1.00 96.50 90 GLY A CA 1
ATOM 706 C C . GLY A 1 90 ? -1.986 5.345 -13.237 1.00 96.50 90 GLY A C 1
ATOM 707 O O . GLY A 1 90 ? -2.912 4.888 -12.577 1.00 96.50 90 GLY A O 1
ATOM 708 N N . GLU A 1 91 ? -2.089 5.564 -14.551 1.00 97.88 91 GLU A N 1
ATOM 709 C CA . GLU A 1 91 ? -3.338 5.342 -15.298 1.00 97.88 91 GLU A CA 1
ATOM 710 C C . GLU A 1 91 ? -3.794 3.874 -15.233 1.00 97.88 91 GLU A C 1
ATOM 712 O O . GLU A 1 91 ? -4.931 3.581 -14.870 1.00 97.88 91 GLU A O 1
ATOM 717 N N . GLU A 1 92 ? -2.888 2.936 -15.514 1.00 96.94 92 GLU A N 1
ATOM 718 C CA . GLU A 1 92 ? -3.165 1.495 -15.463 1.00 96.94 92 GLU A CA 1
ATOM 719 C C . GLU A 1 92 ? -3.451 1.011 -14.030 1.00 96.94 92 GLU A C 1
ATOM 721 O O . GLU A 1 92 ? -4.323 0.164 -13.812 1.00 96.94 92 GLU A O 1
ATOM 726 N N . PHE A 1 93 ? -2.754 1.573 -13.039 1.00 98.06 93 PHE A N 1
ATOM 727 C CA . PHE A 1 93 ? -2.993 1.316 -11.624 1.00 98.06 93 PHE A CA 1
ATOM 728 C C . PHE A 1 93 ? -4.408 1.745 -11.229 1.00 98.06 93 PHE A C 1
ATOM 730 O O . PHE A 1 93 ? -5.143 0.929 -10.675 1.00 98.06 93 PHE A O 1
ATOM 737 N N . GLU A 1 94 ? -4.821 2.971 -11.551 1.00 98.25 94 GLU A N 1
ATOM 738 C CA . GLU A 1 94 ? -6.165 3.462 -11.230 1.00 98.25 94 GLU A CA 1
ATOM 739 C C . GLU A 1 94 ? -7.260 2.716 -11.992 1.00 98.25 94 GLU A C 1
ATOM 741 O O . GLU A 1 94 ? -8.311 2.428 -11.426 1.00 98.25 94 GLU A O 1
ATOM 746 N N . ALA A 1 95 ? -7.017 2.346 -13.249 1.00 98.31 95 ALA A N 1
ATOM 747 C CA . ALA A 1 95 ? -8.010 1.654 -14.060 1.00 98.31 95 ALA A CA 1
ATOM 748 C C . ALA A 1 95 ? -8.199 0.178 -13.669 1.00 98.31 95 ALA A C 1
ATOM 750 O O . ALA A 1 95 ? -9.293 -0.363 -13.848 1.00 98.31 95 ALA A O 1
ATOM 751 N N . ARG A 1 96 ? -7.150 -0.505 -13.180 1.00 97.81 96 ARG A N 1
ATOM 752 C CA . ARG A 1 96 ? -7.177 -1.971 -12.997 1.00 97.81 96 ARG A CA 1
ATOM 753 C C . ARG A 1 96 ? -6.871 -2.460 -11.590 1.00 97.81 96 ARG A C 1
ATOM 755 O O . ARG A 1 96 ? -7.458 -3.455 -11.172 1.00 97.81 96 ARG A O 1
ATOM 762 N N . ILE A 1 97 ? -5.943 -1.823 -10.881 1.00 98.25 97 ILE A N 1
ATOM 763 C CA . ILE A 1 97 ? -5.425 -2.326 -9.600 1.00 98.25 97 ILE A CA 1
ATOM 764 C C . ILE A 1 97 ? -6.145 -1.679 -8.420 1.00 98.25 97 ILE A C 1
ATOM 766 O O . ILE A 1 97 ? -6.615 -2.395 -7.536 1.00 98.25 97 ILE A O 1
ATOM 770 N N . LEU A 1 98 ? -6.279 -0.351 -8.415 1.00 98.56 98 LEU A N 1
ATOM 771 C CA . LEU A 1 98 ? -6.936 0.384 -7.336 1.00 98.56 98 LEU A CA 1
ATOM 772 C C . LEU A 1 98 ? -8.366 -0.122 -7.064 1.00 98.56 98 LEU A C 1
ATOM 774 O O . LEU A 1 98 ? -8.639 -0.429 -5.905 1.00 98.56 98 LEU A O 1
ATOM 778 N N . PRO A 1 99 ? -9.234 -0.373 -8.070 1.00 98.69 99 PRO A N 1
ATOM 779 C CA . PRO A 1 99 ? -10.578 -0.890 -7.813 1.00 98.69 99 PRO A CA 1
ATOM 780 C C . PRO A 1 99 ? -10.571 -2.257 -7.115 1.00 98.69 99 PRO A C 1
ATOM 782 O O . PRO A 1 99 ? -11.486 -2.580 -6.365 1.00 98.69 99 PRO A O 1
ATOM 785 N N . LYS A 1 100 ? -9.530 -3.073 -7.336 1.00 98.50 100 LYS A N 1
ATOM 786 C CA . LYS A 1 100 ? -9.372 -4.375 -6.673 1.00 98.50 100 LYS A CA 1
ATOM 787 C C . LYS A 1 100 ? -8.871 -4.250 -5.244 1.00 98.50 100 LYS A C 1
ATOM 789 O O . LYS A 1 100 ? -9.320 -5.003 -4.385 1.00 98.50 100 LYS A O 1
ATOM 794 N N . ILE A 1 101 ? -7.991 -3.290 -4.976 1.00 98.31 101 ILE A N 1
ATOM 795 C CA . ILE A 1 101 ? -7.603 -2.937 -3.607 1.00 98.31 101 ILE A CA 1
ATOM 796 C C . ILE A 1 101 ? -8.838 -2.466 -2.829 1.00 98.31 101 ILE A C 1
ATOM 798 O O . ILE A 1 101 ? -9.111 -2.981 -1.746 1.00 98.31 101 ILE A O 1
ATOM 802 N N . GLU A 1 102 ? -9.613 -1.544 -3.404 1.00 98.25 102 GLU A N 1
ATOM 803 C CA . GLU A 1 102 ? -10.826 -1.005 -2.784 1.00 98.25 102 GLU A CA 1
ATOM 804 C C . GLU A 1 102 ? -11.875 -2.094 -2.531 1.00 98.25 102 GLU A C 1
ATOM 806 O O . GLU A 1 102 ? -12.431 -2.158 -1.437 1.00 98.25 102 GLU A O 1
ATOM 811 N N . GLU A 1 103 ? -12.100 -2.990 -3.498 1.00 98.12 103 GLU A N 1
ATOM 812 C CA . GLU A 1 103 ? -12.996 -4.143 -3.358 1.00 98.12 103 GLU A CA 1
ATOM 813 C C . GLU A 1 103 ? -12.586 -5.034 -2.175 1.00 98.12 103 GLU A C 1
ATOM 815 O O . GLU A 1 103 ? -13.416 -5.359 -1.324 1.00 98.12 103 GLU A O 1
ATOM 820 N N . VAL A 1 104 ? -11.303 -5.401 -2.077 1.00 97.81 104 VAL A N 1
ATOM 821 C CA . VAL A 1 104 ? -10.794 -6.252 -0.989 1.00 97.81 104 VAL A CA 1
ATOM 822 C C . VAL A 1 104 ? -10.951 -5.573 0.372 1.00 97.81 104 VAL A C 1
ATOM 824 O O . VAL A 1 104 ? -11.361 -6.228 1.335 1.00 97.81 104 VAL A O 1
ATOM 827 N N . ILE A 1 105 ? -10.667 -4.270 0.465 1.00 97.38 105 ILE A N 1
ATOM 828 C CA . ILE A 1 105 ? -10.864 -3.496 1.697 1.00 97.38 105 ILE A CA 1
ATOM 829 C C . ILE A 1 105 ? -12.345 -3.482 2.079 1.00 97.38 105 ILE A C 1
ATOM 831 O O . ILE A 1 105 ? -12.684 -3.873 3.195 1.00 97.38 105 ILE A O 1
ATOM 835 N N . GLN A 1 106 ? -13.234 -3.098 1.161 1.00 96.06 106 GLN A N 1
ATOM 836 C CA . GLN A 1 106 ? -14.672 -3.013 1.425 1.00 96.06 106 GLN A CA 1
ATOM 837 C C . GLN A 1 106 ? -15.248 -4.361 1.864 1.00 96.06 106 GLN A C 1
ATOM 839 O O . GLN A 1 106 ? -15.941 -4.429 2.875 1.00 96.06 106 GLN A O 1
ATOM 844 N N . VAL A 1 107 ? -14.914 -5.453 1.168 1.00 95.25 107 VAL A N 1
ATOM 845 C CA . VAL A 1 107 ? -15.377 -6.805 1.521 1.00 95.25 107 VAL A CA 1
ATOM 846 C C . VAL A 1 107 ? -14.861 -7.240 2.893 1.00 95.25 107 VAL A C 1
ATOM 848 O O . VAL A 1 107 ? -15.575 -7.916 3.636 1.00 95.25 107 VAL A O 1
ATOM 851 N N . THR A 1 108 ? -13.628 -6.875 3.242 1.00 94.25 108 THR A N 1
ATOM 852 C CA . THR A 1 108 ? -13.028 -7.246 4.529 1.00 94.25 108 THR A CA 1
ATOM 853 C C . THR A 1 108 ? -13.641 -6.453 5.678 1.00 94.25 108 THR A C 1
ATOM 855 O O . THR A 1 108 ? -13.956 -7.029 6.720 1.00 94.25 108 THR A O 1
ATOM 858 N N . LEU A 1 109 ? -13.864 -5.153 5.481 1.00 92.38 109 LEU A N 1
ATOM 859 C CA . LEU A 1 109 ? -14.449 -4.271 6.486 1.00 92.38 109 LEU A CA 1
ATOM 860 C C . LEU A 1 109 ? -15.962 -4.463 6.641 1.00 92.38 109 LEU A C 1
ATOM 862 O O . LEU A 1 109 ? -16.454 -4.375 7.756 1.00 92.38 109 LEU A O 1
ATOM 866 N N . ALA A 1 110 ? -16.686 -4.852 5.588 1.00 90.06 110 ALA A N 1
ATOM 867 C CA . ALA A 1 110 ? -18.110 -5.200 5.673 1.00 90.06 110 ALA A CA 1
ATOM 868 C C . ALA A 1 110 ? -18.397 -6.419 6.575 1.00 90.06 110 ALA A C 1
ATOM 870 O O . ALA A 1 110 ? -19.540 -6.662 6.952 1.00 90.06 110 ALA A O 1
ATOM 871 N N . ARG A 1 111 ? -17.370 -7.216 6.906 1.00 87.12 111 ARG A N 1
ATOM 872 C CA . ARG A 1 111 ? -17.464 -8.330 7.867 1.00 87.12 111 ARG A CA 1
ATOM 873 C C . ARG A 1 111 ? -17.238 -7.888 9.314 1.00 87.12 111 ARG A C 1
ATOM 875 O O . ARG A 1 111 ? -17.418 -8.699 10.219 1.00 87.12 111 ARG A O 1
ATOM 882 N N . GLN A 1 112 ? -16.801 -6.650 9.528 1.00 84.38 112 GLN A N 1
ATOM 883 C CA . GLN A 1 112 ? -16.651 -6.059 10.852 1.00 84.38 112 GLN A CA 1
ATOM 884 C C . GLN A 1 112 ? -17.973 -5.426 11.288 1.00 84.38 112 GLN A C 1
ATOM 886 O O . GLN A 1 112 ? -18.799 -5.045 10.465 1.00 84.38 112 GLN A O 1
ATOM 891 N N . HIS A 1 113 ? -18.175 -5.310 12.598 1.00 83.31 113 HIS A N 1
ATOM 892 C CA . HIS A 1 113 ? -19.272 -4.504 13.126 1.00 83.31 113 HIS A CA 1
ATOM 893 C C . HIS A 1 113 ? -18.995 -3.021 12.847 1.00 83.31 113 HIS A C 1
ATOM 895 O O . HIS A 1 113 ? -17.853 -2.589 13.006 1.00 83.31 113 HIS A O 1
ATOM 901 N N . ASP A 1 114 ? -20.023 -2.246 12.482 1.00 80.62 114 ASP A N 1
ATOM 902 C CA . ASP A 1 114 ? -19.892 -0.816 12.140 1.00 80.62 114 ASP A CA 1
ATOM 903 C C . ASP A 1 114 ? -19.161 -0.012 13.230 1.00 80.62 114 ASP A C 1
ATOM 905 O O . ASP A 1 114 ? -18.352 0.862 12.934 1.00 80.62 114 ASP A O 1
ATOM 909 N N . GLU A 1 115 ? -19.364 -0.377 14.499 1.00 83.94 115 GLU A N 1
ATOM 910 C CA . GLU A 1 115 ? -18.698 0.212 15.670 1.00 83.94 115 GLU A CA 1
ATOM 911 C C . GLU A 1 115 ? -17.169 0.047 15.685 1.00 83.94 115 GLU A C 1
ATOM 913 O O . GLU A 1 115 ? -16.484 0.782 16.388 1.00 83.94 115 GLU A O 1
ATOM 918 N N . LYS A 1 116 ? -16.617 -0.906 14.923 1.00 87.50 116 LYS A N 1
ATOM 919 C CA . LYS A 1 116 ? -15.171 -1.151 14.834 1.00 87.50 116 LYS A CA 1
ATOM 920 C C . LYS A 1 116 ? -14.489 -0.350 13.734 1.00 87.50 116 LYS A C 1
ATOM 922 O O . LYS A 1 116 ? -13.276 -0.170 13.804 1.00 87.50 116 LYS A O 1
ATOM 927 N N . ILE A 1 117 ? -15.238 0.117 12.734 1.00 88.94 117 ILE A N 1
ATOM 928 C CA . ILE A 1 117 ? -14.691 0.857 11.588 1.00 88.94 117 ILE A CA 1
ATOM 929 C C . ILE A 1 117 ? -13.893 2.096 12.033 1.00 88.94 117 ILE A C 1
ATOM 931 O O . ILE A 1 117 ? -12.760 2.234 11.567 1.00 88.94 117 ILE A O 1
ATOM 935 N N . PRO A 1 118 ? -14.369 2.908 13.006 1.00 90.31 118 PRO A N 1
ATOM 936 C CA . PRO A 1 118 ? -13.621 4.059 13.516 1.00 90.31 118 PRO A CA 1
ATOM 937 C C . PRO A 1 118 ? -12.290 3.710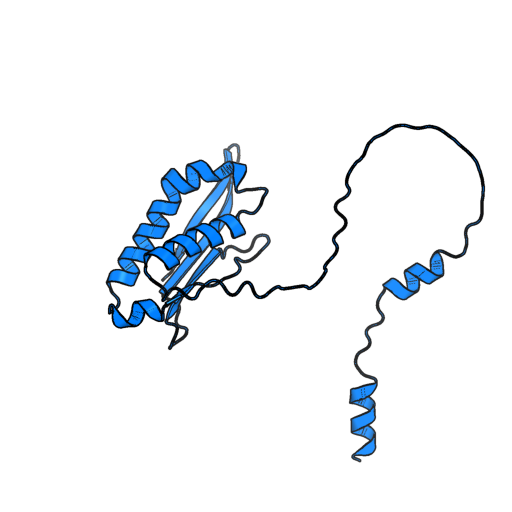 14.206 1.00 90.31 118 PRO A C 1
ATOM 939 O O . PRO A 1 118 ? -11.475 4.584 14.494 1.00 90.31 118 PRO A O 1
ATOM 942 N N . TYR A 1 119 ? -12.054 2.433 14.504 1.00 91.94 119 TYR A N 1
ATOM 943 C CA . TYR A 1 119 ? -10.844 1.967 15.175 1.00 91.94 119 TYR A CA 1
ATOM 944 C C . TYR A 1 119 ? -9.903 1.218 14.237 1.00 91.94 119 TYR A C 1
ATOM 946 O O . TYR A 1 119 ? -8.861 0.744 14.683 1.00 91.94 119 TYR A O 1
ATOM 954 N N . ILE A 1 120 ? -10.220 1.107 12.948 1.00 93.62 120 ILE A N 1
ATOM 955 C CA . ILE A 1 120 ? -9.296 0.531 11.973 1.00 93.62 120 ILE A CA 1
ATOM 956 C C . ILE A 1 120 ? -8.144 1.501 11.732 1.00 93.62 120 ILE A C 1
ATOM 958 O O . ILE A 1 120 ? -8.342 2.675 11.428 1.00 93.62 120 ILE A O 1
ATOM 962 N N . LYS A 1 121 ? -6.918 0.993 11.847 1.00 94.81 121 LYS A N 1
ATOM 963 C CA . LYS A 1 121 ? -5.698 1.739 11.548 1.00 94.81 121 LYS A CA 1
ATOM 964 C C . LYS A 1 121 ? -5.175 1.322 10.187 1.00 94.81 121 LYS A C 1
ATOM 966 O O . LYS A 1 121 ? -5.086 0.134 9.895 1.00 94.81 121 LYS A O 1
ATOM 971 N N . ILE A 1 122 ? -4.782 2.299 9.381 1.00 95.88 122 ILE A N 1
ATOM 972 C CA . ILE A 1 122 ? -3.980 2.087 8.178 1.00 95.88 122 ILE A CA 1
ATOM 973 C C . ILE A 1 122 ? -2.545 2.512 8.470 1.00 95.88 122 ILE A C 1
ATOM 975 O O . ILE A 1 122 ? -2.301 3.543 9.097 1.00 95.88 122 ILE A O 1
ATOM 979 N N . SER A 1 123 ? -1.576 1.696 8.062 1.00 95.19 123 SER A N 1
ATOM 980 C CA . SER A 1 123 ? -0.176 2.051 8.247 1.00 9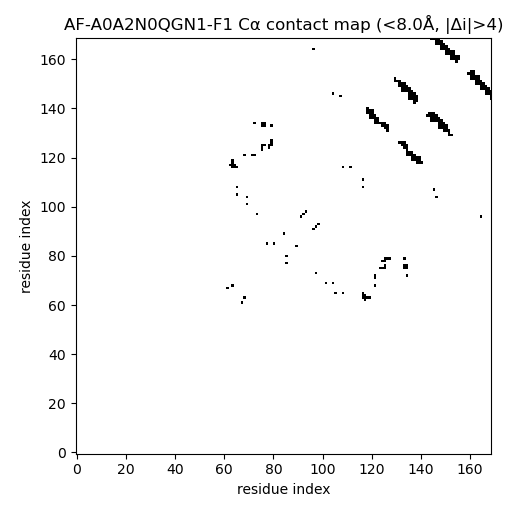5.19 123 SER A CA 1
ATOM 981 C C . SER A 1 123 ? 0.212 3.190 7.312 1.00 95.19 123 SER A C 1
ATOM 983 O O . SER A 1 123 ? 0.139 3.034 6.091 1.00 95.19 123 SER A O 1
ATOM 985 N N . ASN A 1 124 ? 0.710 4.273 7.891 1.00 83.69 124 ASN A N 1
ATOM 986 C CA . ASN A 1 124 ? 1.309 5.372 7.153 1.00 83.69 124 ASN A CA 1
ATOM 987 C C . ASN A 1 124 ? 2.811 5.096 7.001 1.00 83.69 124 ASN A C 1
ATOM 989 O O . ASN A 1 124 ? 3.435 4.575 7.929 1.00 83.69 124 ASN A O 1
ATOM 993 N N . HIS A 1 125 ? 3.372 5.419 5.835 1.00 87.88 125 HIS A N 1
ATOM 994 C CA . HIS A 1 125 ? 4.762 5.172 5.421 1.00 87.88 125 HIS A CA 1
ATOM 995 C C . HIS A 1 125 ? 4.983 3.791 4.774 1.00 87.88 125 HIS A C 1
ATOM 997 O O . HIS A 1 125 ? 5.377 2.819 5.445 1.00 87.88 125 HIS A O 1
ATOM 1003 N N . PRO A 1 126 ? 4.783 3.686 3.445 1.00 90.00 126 PRO A N 1
ATOM 1004 C CA . PRO A 1 126 ? 5.231 2.524 2.702 1.00 90.00 126 PRO A CA 1
ATOM 1005 C C . PRO A 1 126 ? 6.738 2.353 2.856 1.00 90.00 126 PRO A C 1
ATOM 1007 O O . PRO A 1 126 ? 7.497 3.312 2.997 1.00 90.00 126 PRO A O 1
ATOM 1010 N N . SER A 1 127 ? 7.199 1.106 2.820 1.00 87.69 127 SER A N 1
ATOM 1011 C CA . SER A 1 127 ? 8.632 0.847 2.918 1.00 87.69 127 SER A CA 1
ATOM 1012 C C . SER A 1 127 ? 9.346 1.336 1.655 1.00 87.69 127 SER A C 1
ATOM 1014 O O . SER A 1 127 ? 8.882 1.085 0.545 1.00 87.69 127 SER A O 1
ATOM 1016 N N . GLY A 1 128 ? 10.488 2.004 1.806 1.00 83.38 128 GLY A N 1
ATOM 1017 C CA . GLY A 1 128 ? 11.305 2.440 0.673 1.00 83.38 128 GLY A CA 1
ATOM 1018 C C . GLY A 1 128 ? 12.050 1.296 -0.029 1.00 83.38 128 GLY A C 1
ATOM 1019 O O . GLY A 1 128 ? 11.968 0.124 0.359 1.00 83.38 128 GLY A O 1
ATOM 1020 N N . ASN A 1 129 ? 12.847 1.664 -1.035 1.00 78.62 129 ASN A N 1
ATOM 1021 C CA . ASN A 1 129 ? 13.722 0.758 -1.785 1.00 78.62 129 ASN A CA 1
ATOM 1022 C C . ASN A 1 129 ? 12.958 -0.436 -2.399 1.00 78.62 129 ASN A C 1
ATOM 1024 O O . ASN A 1 129 ? 11.831 -0.297 -2.868 1.00 78.62 129 ASN A O 1
ATOM 1028 N N . TYR A 1 130 ? 13.585 -1.614 -2.403 1.00 79.00 130 TYR A N 1
ATOM 1029 C CA . TYR A 1 130 ? 13.038 -2.864 -2.936 1.00 79.00 130 TYR A CA 1
ATOM 1030 C C . TYR A 1 130 ? 12.152 -3.630 -1.942 1.00 79.00 130 TYR A C 1
ATOM 1032 O O . TYR A 1 130 ? 11.821 -4.786 -2.194 1.00 79.00 130 TYR A O 1
ATOM 1040 N N . SER A 1 131 ? 11.793 -3.035 -0.799 1.00 90.38 131 SER A N 1
ATOM 1041 C CA . SER A 1 131 ? 10.846 -3.673 0.120 1.00 90.38 131 SER A CA 1
ATOM 1042 C C . SER A 1 131 ? 9.484 -3.821 -0.556 1.00 90.38 131 SER A C 1
ATOM 1044 O O . SER A 1 131 ? 9.109 -2.978 -1.363 1.00 90.38 131 SER A O 1
ATOM 1046 N N . GLU A 1 132 ? 8.718 -4.856 -0.226 1.00 93.88 132 GLU A N 1
ATOM 1047 C CA . GLU A 1 132 ? 7.443 -5.120 -0.904 1.00 93.88 132 GLU A CA 1
ATOM 1048 C C . GLU A 1 132 ? 6.266 -4.365 -0.273 1.00 93.88 132 GLU A C 1
ATOM 1050 O O . GLU A 1 132 ? 5.284 -4.069 -0.948 1.00 93.88 132 GLU A O 1
ATOM 1055 N N . LYS A 1 133 ? 6.362 -3.987 1.009 1.00 96.06 133 LYS A N 1
ATOM 1056 C CA . LYS A 1 133 ? 5.243 -3.398 1.757 1.00 96.06 133 LYS A CA 1
ATOM 1057 C C . LYS A 1 133 ? 4.786 -2.062 1.161 1.00 96.06 133 LYS A C 1
ATOM 1059 O O . LYS A 1 133 ? 5.612 -1.157 0.989 1.00 96.06 133 LYS A O 1
ATOM 1064 N N . ILE A 1 134 ? 3.477 -1.939 0.924 1.00 97.00 134 ILE A N 1
ATOM 1065 C CA . ILE A 1 134 ? 2.787 -0.672 0.651 1.00 97.00 134 ILE A CA 1
ATOM 1066 C C . ILE A 1 134 ? 2.133 -0.188 1.946 1.00 97.00 134 ILE A C 1
ATOM 1068 O O . ILE A 1 134 ? 2.626 0.741 2.569 1.00 97.00 134 ILE A O 1
ATOM 1072 N N . PHE A 1 135 ? 1.086 -0.869 2.406 1.00 97.75 135 PHE A N 1
ATOM 1073 C CA . PHE A 1 135 ? 0.396 -0.559 3.656 1.00 97.75 135 PHE A CA 1
ATOM 1074 C C . PHE A 1 135 ? -0.261 -1.814 4.239 1.00 97.75 135 PHE A C 1
ATOM 1076 O O . PHE A 1 135 ? -0.368 -2.843 3.571 1.00 97.75 135 PHE A O 1
ATOM 1083 N N . HIS A 1 136 ? -0.706 -1.737 5.488 1.00 97.38 136 HIS A N 1
ATOM 1084 C CA . HIS A 1 136 ? -1.592 -2.725 6.094 1.00 97.38 136 HIS A CA 1
ATOM 1085 C C . HIS A 1 136 ? -2.743 -2.043 6.831 1.00 97.38 136 HIS A C 1
ATOM 1087 O O . HIS A 1 136 ? -2.609 -0.897 7.259 1.00 97.38 136 HIS A O 1
ATOM 1093 N N . LEU A 1 137 ? -3.858 -2.757 6.961 1.00 96.69 137 LEU A N 1
ATOM 1094 C CA . LEU A 1 137 ? -4.956 -2.422 7.856 1.00 96.69 137 LEU A CA 1
ATOM 1095 C C . LEU A 1 137 ? -4.855 -3.294 9.102 1.00 96.69 137 LEU A C 1
ATOM 1097 O O . LEU A 1 137 ? -4.660 -4.503 8.974 1.00 96.69 137 LEU A O 1
ATOM 1101 N N . SER A 1 138 ? -5.027 -2.707 10.279 1.00 95.81 138 SER A N 1
ATOM 1102 C CA . SER A 1 138 ? -5.027 -3.415 11.557 1.00 95.81 138 SER A CA 1
ATOM 1103 C C . SER A 1 138 ? -6.159 -2.948 12.465 1.00 95.81 138 SER A C 1
ATOM 1105 O O . SER A 1 138 ? -6.661 -1.826 12.360 1.00 95.81 138 SER A O 1
ATOM 1107 N N . ASP A 1 139 ? -6.584 -3.832 13.362 1.00 93.94 139 ASP A N 1
ATOM 1108 C CA . ASP A 1 139 ? -7.507 -3.484 14.436 1.00 93.94 139 ASP A CA 1
ATOM 1109 C C . ASP A 1 139 ? -6.785 -2.565 15.435 1.00 93.94 139 ASP A C 1
ATOM 1111 O O . ASP A 1 139 ? -5.741 -2.913 15.990 1.00 93.94 139 ASP A O 1
ATOM 1115 N N . GLY A 1 140 ? -7.320 -1.367 15.669 1.00 91.44 140 GLY A N 1
ATOM 1116 C CA . GLY A 1 140 ? -6.656 -0.352 16.480 1.00 91.44 140 GLY A CA 1
ATOM 1117 C C . GLY A 1 140 ? -6.570 -0.666 17.968 1.00 91.44 140 GLY A C 1
ATOM 1118 O O . GLY A 1 140 ? -5.731 -0.048 18.634 1.00 91.44 140 GLY A O 1
ATOM 1119 N N . TYR A 1 141 ? -7.377 -1.607 18.467 1.00 91.06 141 TYR A N 1
ATOM 1120 C CA . TYR A 1 141 ? -7.356 -2.073 19.853 1.00 91.06 141 TYR A CA 1
ATOM 1121 C C . TYR A 1 141 ? -6.363 -3.209 20.058 1.00 91.06 141 TYR A C 1
ATOM 1123 O O . TYR A 1 141 ? -5.604 -3.202 21.024 1.00 91.06 141 TYR A O 1
ATOM 1131 N N . THR A 1 142 ? -6.388 -4.201 19.169 1.00 93.81 142 THR A N 1
ATOM 1132 C CA . THR A 1 142 ? -5.588 -5.425 19.319 1.00 93.81 142 THR A CA 1
ATOM 1133 C C . THR A 1 142 ? -4.237 -5.341 18.613 1.00 93.81 142 THR A C 1
ATOM 1135 O O . THR A 1 142 ? -3.324 -6.090 18.952 1.00 93.81 142 THR A O 1
ATOM 1138 N N . GLY A 1 143 ? -4.096 -4.444 17.633 1.00 93.19 143 GLY A N 1
ATOM 1139 C CA . GLY A 1 143 ? -2.927 -4.352 16.759 1.00 93.19 143 GLY A CA 1
ATOM 1140 C C . GLY A 1 143 ? -2.802 -5.519 15.776 1.00 93.19 143 GLY A C 1
ATOM 1141 O O . GLY A 1 143 ? -1.771 -5.646 15.122 1.00 93.19 143 GLY A O 1
ATOM 1142 N N . VAL A 1 144 ? -3.814 -6.387 15.685 1.00 94.19 144 VAL A N 1
ATOM 1143 C CA . VAL A 1 144 ? -3.812 -7.526 14.765 1.00 94.19 144 VAL A CA 1
ATOM 1144 C C . VAL A 1 144 ? -4.054 -7.029 13.347 1.00 94.19 144 VAL A C 1
ATOM 1146 O O . VAL A 1 144 ? -5.009 -6.292 13.089 1.00 94.19 144 VAL A O 1
ATOM 1149 N N . ASP A 1 145 ? -3.190 -7.456 12.429 1.00 94.88 145 ASP A N 1
ATOM 1150 C CA . ASP A 1 145 ? -3.334 -7.152 11.011 1.00 94.88 145 ASP A CA 1
ATOM 1151 C C . ASP A 1 145 ? -4.557 -7.862 10.425 1.00 94.88 145 ASP A C 1
ATOM 1153 O O . ASP A 1 145 ? -4.805 -9.037 10.682 1.00 94.88 145 ASP A O 1
ATOM 1157 N N . LEU A 1 146 ? -5.314 -7.115 9.629 1.00 95.38 146 LEU A N 1
ATOM 1158 C CA . LEU A 1 146 ? -6.494 -7.572 8.901 1.00 95.38 146 LEU A CA 1
ATOM 1159 C C . LEU A 1 146 ? -6.176 -7.782 7.421 1.00 95.38 146 LEU A C 1
ATOM 1161 O O . LEU A 1 146 ? -6.675 -8.716 6.799 1.00 95.38 146 LEU A O 1
ATOM 1165 N N . LEU A 1 147 ? -5.375 -6.876 6.852 1.00 97.25 147 LEU A N 1
ATOM 1166 C CA . LEU A 1 147 ? -4.942 -6.899 5.458 1.00 97.25 147 LEU A CA 1
ATOM 1167 C C . LEU A 1 147 ? -3.544 -6.313 5.335 1.00 97.25 147 LEU A C 1
ATOM 1169 O O . LEU A 1 147 ? -3.265 -5.271 5.914 1.00 97.25 147 LEU A O 1
ATOM 1173 N N . ARG A 1 148 ? -2.693 -6.909 4.505 1.00 97.69 148 ARG A N 1
ATOM 1174 C CA . ARG A 1 148 ? -1.386 -6.363 4.119 1.00 97.69 148 ARG A CA 1
ATOM 1175 C C . ARG A 1 148 ? -1.308 -6.295 2.606 1.00 97.69 148 ARG A C 1
ATOM 1177 O O . ARG A 1 148 ? -1.455 -7.327 1.966 1.00 97.69 148 ARG A O 1
ATOM 1184 N N . PHE A 1 149 ? -1.055 -5.118 2.045 1.00 98.38 149 PHE A N 1
ATOM 1185 C CA . PHE A 1 149 ? -0.907 -4.907 0.607 1.00 98.38 149 PHE A CA 1
ATOM 1186 C C . PHE A 1 149 ? 0.547 -4.656 0.246 1.00 98.38 149 PHE A C 1
ATOM 1188 O O . PHE A 1 149 ? 1.209 -3.772 0.800 1.00 98.38 149 PHE A O 1
ATOM 1195 N N . HIS A 1 150 ? 1.034 -5.434 -0.709 1.00 97.62 150 HIS A N 1
ATOM 1196 C CA . HIS A 1 150 ? 2.416 -5.452 -1.148 1.00 97.62 150 HIS A CA 1
ATOM 1197 C C . HIS A 1 150 ? 2.503 -5.282 -2.671 1.00 97.62 150 HIS A C 1
ATOM 1199 O O . HIS A 1 150 ? 1.576 -5.609 -3.416 1.00 97.62 150 HIS A O 1
ATOM 1205 N N . VAL A 1 151 ? 3.652 -4.801 -3.141 1.00 96.00 151 VAL A N 1
ATOM 1206 C CA . VAL A 1 151 ? 4.017 -4.770 -4.557 1.00 96.00 151 VAL A CA 1
ATOM 1207 C C . VAL A 1 151 ? 5.442 -5.263 -4.735 1.00 96.00 151 VAL A C 1
ATOM 1209 O O . VAL A 1 151 ? 6.360 -4.823 -4.044 1.00 96.00 151 VAL A O 1
ATOM 1212 N N . ARG A 1 152 ? 5.634 -6.154 -5.703 1.00 93.56 152 ARG A N 1
ATOM 1213 C CA . ARG A 1 152 ? 6.951 -6.631 -6.115 1.00 93.56 152 ARG A CA 1
ATOM 1214 C C . ARG A 1 152 ? 7.259 -6.179 -7.532 1.00 93.56 152 ARG A C 1
ATOM 1216 O O . ARG A 1 152 ? 6.417 -6.287 -8.419 1.00 93.56 152 ARG A O 1
ATOM 1223 N N . THR A 1 153 ? 8.493 -5.745 -7.757 1.00 91.50 153 THR A N 1
ATOM 1224 C CA . THR A 1 153 ? 9.017 -5.515 -9.104 1.00 91.50 153 THR A CA 1
ATOM 1225 C C . THR A 1 153 ? 9.586 -6.820 -9.663 1.00 91.50 153 THR A C 1
ATOM 1227 O O . THR A 1 153 ? 10.533 -7.385 -9.114 1.00 91.50 153 THR A O 1
ATOM 1230 N N . GLU A 1 154 ? 9.034 -7.300 -10.771 1.00 91.56 154 GLU A N 1
ATOM 1231 C CA . GLU A 1 154 ? 9.511 -8.465 -11.514 1.00 91.56 154 GLU A CA 1
ATOM 1232 C C . GLU A 1 154 ? 10.214 -8.017 -12.793 1.00 91.56 154 GLU A C 1
ATOM 1234 O O . GLU A 1 154 ? 9.675 -7.219 -13.553 1.00 91.56 154 GLU A O 1
ATOM 1239 N N . LYS A 1 155 ? 11.408 -8.551 -13.069 1.00 91.38 155 LYS A N 1
ATOM 1240 C CA . LYS A 1 155 ? 12.082 -8.359 -14.357 1.00 91.38 155 LYS A CA 1
ATOM 1241 C C . LYS A 1 155 ? 11.853 -9.589 -15.223 1.00 91.38 155 LYS A C 1
ATOM 1243 O O . LYS A 1 155 ? 12.424 -10.645 -14.952 1.00 91.38 155 LYS A O 1
ATOM 1248 N N . ARG A 1 156 ? 11.040 -9.448 -16.265 1.00 91.81 156 ARG A N 1
ATOM 1249 C CA . ARG A 1 156 ? 10.764 -10.512 -17.230 1.00 91.81 156 ARG A CA 1
ATOM 1250 C C . ARG A 1 156 ? 11.725 -10.394 -18.415 1.00 91.81 156 ARG A C 1
ATOM 1252 O O . ARG A 1 156 ? 11.937 -9.284 -18.914 1.00 91.81 156 ARG A O 1
ATOM 1259 N N . PRO A 1 157 ? 12.361 -11.497 -18.853 1.00 93.62 157 PRO A N 1
ATOM 1260 C CA . PRO A 1 157 ? 13.207 -11.476 -20.041 1.00 93.62 157 PRO A CA 1
ATOM 1261 C C . PRO A 1 157 ? 12.431 -10.924 -21.238 1.00 93.62 157 PRO A C 1
ATOM 1263 O O . PRO A 1 157 ? 11.302 -11.338 -21.467 1.00 93.62 157 PRO A O 1
ATOM 1266 N N . VAL A 1 158 ? 13.037 -10.006 -21.997 1.00 91.50 158 VAL A N 1
ATOM 1267 C CA . VAL A 1 158 ? 12.469 -9.376 -23.211 1.00 91.50 158 VAL A CA 1
ATOM 1268 C C . VAL A 1 158 ? 11.280 -8.427 -22.967 1.00 91.50 158 VAL A C 1
ATOM 1270 O O . VAL A 1 158 ? 11.144 -7.451 -23.695 1.00 91.50 158 VAL A O 1
ATOM 1273 N N . GLU A 1 159 ? 10.477 -8.636 -21.926 1.00 91.25 159 GLU A N 1
ATOM 1274 C CA . GLU A 1 159 ? 9.250 -7.866 -21.664 1.00 91.25 159 GLU A CA 1
ATOM 1275 C C . GLU A 1 159 ? 9.438 -6.687 -20.690 1.00 91.25 159 GLU A C 1
ATOM 1277 O O . GLU A 1 159 ? 8.581 -5.814 -20.589 1.00 91.25 159 GLU A O 1
ATOM 1282 N N . GLY A 1 160 ? 10.566 -6.629 -19.977 1.00 90.12 160 GLY A N 1
ATOM 1283 C CA . GLY A 1 160 ? 10.896 -5.511 -19.092 1.00 90.12 160 GLY A CA 1
ATOM 1284 C C . GLY A 1 160 ? 10.418 -5.703 -17.653 1.00 90.12 160 GLY A C 1
ATOM 1285 O O . GLY A 1 160 ? 10.500 -6.802 -17.101 1.00 90.12 160 GLY A O 1
ATOM 1286 N N . TYR A 1 161 ? 10.018 -4.607 -17.005 1.00 90.19 161 TYR A N 1
ATOM 1287 C CA . TYR A 1 161 ? 9.631 -4.597 -15.595 1.00 90.19 161 TYR A CA 1
ATOM 1288 C C . TYR A 1 161 ? 8.114 -4.656 -15.427 1.00 90.19 161 TYR A C 1
ATOM 1290 O O . TYR A 1 161 ? 7.381 -3.920 -16.078 1.00 90.19 161 TYR A O 1
ATOM 1298 N N . TYR A 1 162 ? 7.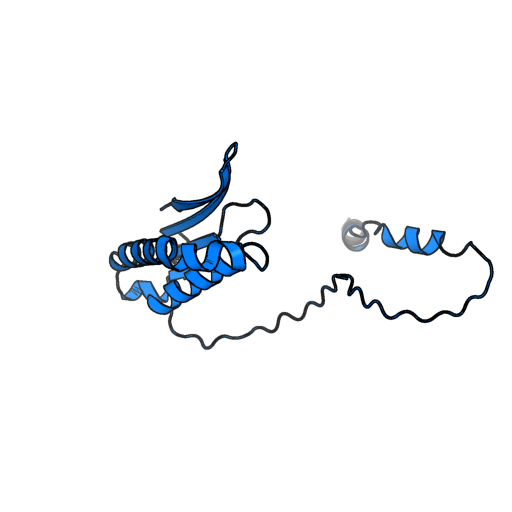671 -5.501 -14.502 1.00 92.00 162 TYR A N 1
ATOM 1299 C CA . TYR A 1 162 ? 6.278 -5.682 -14.117 1.00 92.00 162 TYR A CA 1
ATOM 1300 C C . TYR A 1 162 ? 6.115 -5.402 -12.630 1.00 92.00 162 TYR A C 1
ATOM 1302 O O . TYR A 1 162 ? 6.996 -5.721 -11.832 1.00 92.00 162 TYR A O 1
ATOM 1310 N N . TYR A 1 163 ? 4.967 -4.847 -12.257 1.00 93.50 163 TYR A N 1
ATOM 1311 C CA . TYR A 1 163 ? 4.593 -4.626 -10.865 1.00 93.50 163 TYR A CA 1
ATOM 1312 C C . TYR A 1 163 ? 3.510 -5.624 -10.476 1.00 93.50 163 TYR A C 1
ATOM 1314 O O . TYR A 1 163 ? 2.405 -5.603 -11.013 1.00 93.50 163 TYR A O 1
ATOM 1322 N N . ASN A 1 164 ? 3.857 -6.526 -9.566 1.00 95.00 164 ASN A N 1
ATOM 1323 C CA . ASN A 1 164 ? 2.979 -7.576 -9.081 1.00 95.00 164 ASN A CA 1
ATOM 1324 C C . ASN A 1 164 ? 2.391 -7.171 -7.727 1.00 95.00 164 ASN A C 1
ATOM 1326 O O . ASN A 1 164 ? 3.084 -7.188 -6.704 1.00 95.00 164 ASN A O 1
ATOM 1330 N N . PHE A 1 165 ? 1.117 -6.792 -7.747 1.00 97.19 165 PHE A N 1
ATOM 1331 C CA . PHE A 1 165 ? 0.349 -6.416 -6.568 1.00 97.19 165 PHE A CA 1
ATOM 1332 C C . PHE A 1 165 ? -0.287 -7.648 -5.940 1.00 97.19 165 PHE A C 1
ATOM 1334 O O . PHE A 1 165 ? -0.958 -8.426 -6.616 1.00 97.19 165 PHE A O 1
ATOM 1341 N N . HIS A 1 166 ? -0.102 -7.803 -4.637 1.00 97.69 166 HIS A N 1
ATOM 1342 C CA . HIS A 1 166 ? -0.665 -8.915 -3.885 1.00 97.69 166 HIS A CA 1
ATOM 1343 C C . HIS A 1 166 ? -1.052 -8.475 -2.477 1.00 97.69 166 HIS A C 1
ATOM 1345 O O . HIS A 1 166 ? -0.607 -7.434 -1.987 1.00 97.69 166 HIS A O 1
ATOM 1351 N N . TYR A 1 167 ? -1.903 -9.270 -1.831 1.00 97.81 167 TYR A N 1
ATOM 1352 C CA . TYR A 1 167 ? -2.324 -9.018 -0.464 1.00 97.81 167 TYR A CA 1
ATOM 1353 C C . TYR A 1 167 ? -2.327 -10.291 0.380 1.00 97.81 167 TYR A C 1
ATOM 1355 O O . TYR A 1 167 ? -2.417 -11.407 -0.137 1.00 97.81 167 TYR A O 1
ATOM 1363 N N . HIS A 1 168 ? -2.241 -10.101 1.690 1.00 96.56 168 HIS A N 1
ATOM 1364 C CA . HIS A 1 168 ? -2.361 -11.145 2.700 1.00 96.56 168 HIS A CA 1
ATOM 1365 C C . HIS A 1 168 ? -3.399 -10.734 3.744 1.00 96.56 168 HIS A C 1
ATOM 1367 O O . HIS A 1 168 ? -3.589 -9.540 3.973 1.00 96.56 168 HIS A O 1
ATOM 1373 N N . THR A 1 169 ? -4.034 -11.721 4.369 1.00 92.44 169 THR A N 1
ATOM 1374 C CA . THR A 1 169 ? -4.903 -11.582 5.549 1.00 92.44 169 THR A CA 1
ATOM 1375 C C . THR A 1 169 ? -4.230 -12.237 6.738 1.00 92.44 169 THR A C 1
ATOM 1377 O O . THR A 1 169 ? -3.769 -13.388 6.540 1.00 92.44 169 THR A O 1
#

Sequence (169 aa):
LIVITVALVTFGIISPNHEIWEILDNDQSSSSNNGDYQTLTKNVDYKDSLTEELEEHSTFLEEPSINSILLTAKEQSYMKFGSKISPVIGEEFEARILPKIEEVIQVTLARQHDEKIPYIKISNHPSGNYSEKIFHLSDGYTGVDLLRFHVRTEKRPVEGYYYNFHYHT

Solvent-accessible surface area (backbone atoms only — not comparable to full-atom values): 10789 Å² total; per-residue (Å²): 124,73,74,67,60,56,55,56,71,76,71,66,83,77,76,86,62,73,65,66,59,60,65,65,69,66,81,74,75,91,80,88,82,89,78,91,79,91,76,96,72,88,76,82,74,89,70,91,73,92,70,93,70,83,73,81,77,76,66,79,82,66,75,46,41,73,67,55,52,49,51,50,54,53,49,34,49,48,62,52,40,37,89,78,43,33,84,77,43,42,69,61,36,59,75,61,47,46,60,52,54,46,49,54,49,51,62,59,53,70,73,49,60,78,88,50,48,62,40,52,38,70,53,80,76,33,47,66,85,90,49,40,51,27,40,37,35,24,40,60,89,78,67,48,70,59,35,37,38,32,42,42,82,42,80,45,86,97,75,44,77,43,79,49,76,50,74,49,108

Nearest PDB structures (foldseek):
  1i1d-assembly2_B  TM=3.915E-01  e=2.535E-01  Saccharomyces cerevisiae
  1i21-assembly1_B  TM=5.014E-01  e=1.008E+00  Saccharomyces cerevisiae
  5he0-assembly1_A  TM=2.555E-01  e=7.043E+00  Bos taurus

Radius of gyration: 25.47 Å; Cα contacts (8 Å, |Δi|>4): 140; chains: 1; bounding box: 68×47×67 Å

Foldseek 3Di:
DVVVVVVCVVPPDDDPDPVVVVVVVPPDDDDDDDDDDDDDDPPPDDDDDPDPDPPPPPDDPDQQDLVNVLVVLLVLVDVACPPPRCVPCVVVCVVPPSVVVSVVSCVLCVPDDPVQRSQKDKDDDADDDQFFWRIFIARNPPRHTSKTKGWGWDQDPPPGIDIDIDMDD

InterPro domains:
  IPR025616 YpjP-like protein [PF14005] (66-169)

Organism: NCBI:txid588596

Secondary structure (DSSP, 8-state):
-HHHHHHHHHSS-----THHHHHHHTS--------------------------------------HHHHHHHHHHHHHHHHHHHHHHHHHHHIIIIIHHHHHHHHHHHHTTS-GGGGGGEEE--S---TT--EEEEEEETTT--EEEEEEEEEEEETTTEEEEEEEEE-

pLDDT: mean 76.03, std 23.73, range [30.77, 98.69]